Protein AF-A0A835LI59-F1 (afdb_monomer)

Organism: NCBI:txid261450

Secondary structure (DSSP, 8-state):
-----------------SSHHHHHHHHHHHHHHHHHHHHHHHS-------STHHHHHHHHHTT----

pLDDT: mean 78.2, std 14.13, range [36.53, 91.94]

Sequence (67 aa):
MAVVSIIEIVKPDIQIFDNDGALSVSLTKYIGDLLENFVKERGAFTVVASGGSLIKSLRHGLGATDP

Mean predicted aligned error: 10.02 Å

Structure (mmCIF, N/CA/C/O backbone):
data_AF-A0A835LI59-F1
#
_entry.id   AF-A0A835LI59-F1
#
loop_
_atom_site.group_PDB
_atom_site.id
_atom_site.type_symbol
_atom_site.label_atom_id
_atom_site.label_alt_id
_atom_site.label_comp_id
_atom_site.label_asym_id
_atom_site.label_entity_id
_atom_site.label_seq_id
_atom_site.pdbx_PDB_ins_code
_atom_site.Cartn_x
_atom_site.Cartn_y
_atom_site.Cartn_z
_atom_site.occupancy
_atom_site.B_iso_or_equiv
_atom_site.auth_seq_id
_atom_site.auth_comp_id
_atom_site.auth_asym_id
_atom_site.auth_atom_id
_atom_site.pdbx_PDB_model_num
ATOM 1 N N . MET A 1 1 ? -33.845 22.519 -24.148 1.00 38.72 1 MET A N 1
ATOM 2 C CA . MET A 1 1 ? -32.931 23.011 -23.098 1.00 38.72 1 MET A CA 1
ATOM 3 C C . MET A 1 1 ? -31.963 21.876 -22.799 1.00 38.72 1 MET A C 1
ATOM 5 O O . MET A 1 1 ? -32.376 20.892 -22.205 1.00 38.72 1 MET A O 1
ATOM 9 N N . ALA A 1 2 ? -30.755 21.917 -23.364 1.00 36.53 2 ALA A N 1
ATOM 10 C CA . ALA A 1 2 ? -29.771 20.852 -23.184 1.00 36.53 2 ALA A CA 1
ATOM 11 C C . ALA A 1 2 ? -29.061 21.063 -21.844 1.00 36.53 2 ALA A C 1
ATOM 13 O O . ALA A 1 2 ? -28.441 22.104 -21.634 1.00 36.53 2 ALA A O 1
ATOM 14 N N . VAL A 1 3 ? -29.175 20.092 -20.940 1.00 45.81 3 VAL A N 1
ATOM 15 C CA . VAL A 1 3 ? -28.341 20.028 -19.738 1.00 45.81 3 VAL A CA 1
ATOM 16 C C . VAL A 1 3 ? -26.983 19.504 -20.191 1.00 45.81 3 VAL A C 1
ATOM 18 O O . VAL A 1 3 ? -26.769 18.301 -20.295 1.00 45.81 3 VAL A O 1
ATOM 21 N N . VAL A 1 4 ? -26.079 20.415 -20.542 1.00 45.56 4 VAL A N 1
ATOM 22 C CA . VAL A 1 4 ? -24.658 20.089 -20.660 1.00 45.56 4 VAL A CA 1
ATOM 23 C C . VAL A 1 4 ? -24.125 20.065 -19.234 1.00 45.56 4 VAL A C 1
ATOM 25 O O . VAL A 1 4 ? -23.794 21.106 -18.672 1.00 45.56 4 VAL A O 1
ATOM 28 N N . SER A 1 5 ? -24.100 18.885 -18.614 1.00 57.59 5 SER A N 1
ATOM 29 C CA . SER A 1 5 ? -23.283 18.684 -17.420 1.00 57.59 5 SER A CA 1
ATOM 30 C C . SER A 1 5 ? -21.832 18.860 -17.840 1.00 57.59 5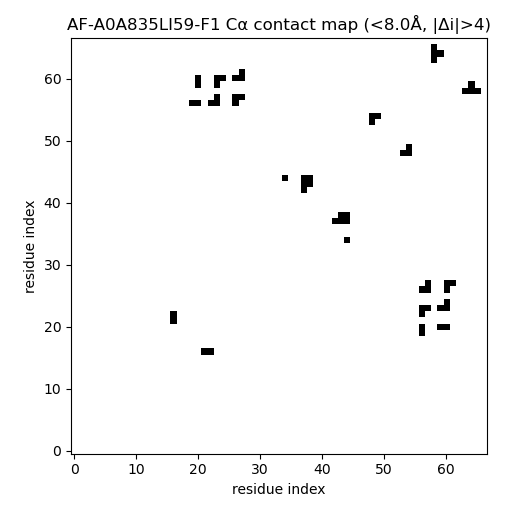 SER A C 1
ATOM 32 O O . SER A 1 5 ? -21.253 17.997 -18.498 1.00 57.59 5 SER A O 1
ATOM 34 N N . ILE A 1 6 ? -21.256 20.005 -17.487 1.00 52.94 6 ILE A N 1
ATOM 35 C CA . ILE A 1 6 ? -19.813 20.188 -17.476 1.00 52.94 6 ILE A CA 1
ATOM 36 C C . ILE A 1 6 ? -19.322 19.248 -16.377 1.00 52.94 6 ILE A C 1
ATOM 38 O O . ILE A 1 6 ? -19.449 19.542 -15.192 1.00 52.94 6 ILE A O 1
ATOM 42 N N . ILE A 1 7 ? -18.856 18.065 -16.771 1.00 57.69 7 ILE A N 1
ATOM 43 C CA . ILE A 1 7 ? -18.013 17.251 -15.908 1.00 57.69 7 ILE A CA 1
ATOM 44 C C . ILE A 1 7 ? -16.765 18.107 -15.737 1.00 57.69 7 ILE A C 1
ATOM 46 O O . ILE A 1 7 ? -15.999 18.280 -16.685 1.00 57.69 7 ILE A O 1
ATOM 50 N N . GLU A 1 8 ? -16.608 18.727 -14.573 1.00 59.31 8 GLU A N 1
ATOM 51 C CA . GLU A 1 8 ? -15.313 19.243 -14.159 1.00 59.31 8 GLU A CA 1
ATOM 52 C C . GLU A 1 8 ? -14.359 18.052 -14.284 1.00 59.31 8 GLU A C 1
ATOM 54 O O . GLU A 1 8 ? -14.490 17.067 -13.555 1.00 59.31 8 GLU A O 1
ATOM 59 N N . ILE A 1 9 ? -13.495 18.054 -15.304 1.00 64.56 9 ILE A N 1
ATOM 60 C CA . ILE A 1 9 ? -12.484 17.012 -15.470 1.00 64.56 9 ILE A CA 1
ATOM 61 C C . ILE A 1 9 ? -11.521 17.252 -14.318 1.00 64.56 9 ILE A C 1
ATOM 63 O O . ILE A 1 9 ? -10.603 18.065 -14.427 1.00 64.56 9 ILE A O 1
ATOM 67 N N . VAL A 1 10 ? -11.817 16.624 -13.178 1.00 68.88 10 VAL A N 1
ATOM 68 C CA . VAL A 1 10 ? -11.004 16.676 -11.970 1.00 68.88 10 VAL A CA 1
ATOM 69 C C . VAL A 1 10 ? -9.585 16.369 -12.409 1.00 68.88 10 VAL A C 1
ATOM 71 O O . VAL A 1 10 ? -9.308 15.298 -12.954 1.00 68.88 10 VAL A O 1
ATOM 74 N N . LYS A 1 11 ? -8.700 17.355 -12.260 1.00 73.69 11 LYS A N 1
ATOM 75 C CA . LYS A 1 11 ? -7.307 17.198 -12.654 1.00 73.69 11 LYS A CA 1
ATOM 76 C C . LYS A 1 11 ? 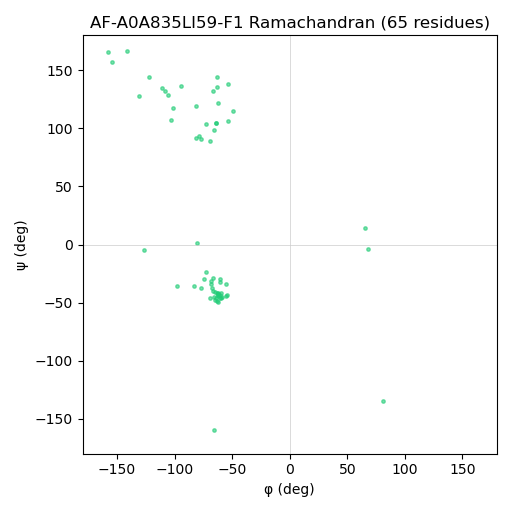-6.736 16.074 -11.785 1.00 73.69 11 LYS A C 1
ATOM 78 O O . LYS A 1 11 ? -6.825 16.188 -10.562 1.00 73.69 11 LYS A O 1
ATOM 83 N N . PRO A 1 12 ? -6.220 14.984 -12.374 1.00 75.69 12 PRO A N 1
ATOM 84 C CA . PRO A 1 12 ? -5.751 13.859 -11.584 1.00 75.69 12 PRO A CA 1
ATOM 85 C C . PRO A 1 12 ? -4.586 14.307 -10.701 1.00 75.69 12 PRO A C 1
ATOM 87 O O . PRO A 1 12 ? -3.686 15.009 -11.170 1.00 75.69 12 PRO A O 1
ATOM 90 N N . ASP A 1 13 ? -4.612 13.898 -9.434 1.00 83.56 13 ASP A N 1
ATOM 91 C CA . ASP A 1 13 ? -3.439 13.969 -8.569 1.00 83.56 13 ASP A CA 1
ATOM 92 C C . ASP A 1 13 ? -2.464 12.877 -9.023 1.00 83.56 13 ASP A C 1
ATOM 94 O O . ASP A 1 13 ? -2.713 11.683 -8.843 1.00 83.56 13 ASP A O 1
ATOM 98 N N . ILE A 1 14 ? -1.409 13.284 -9.731 1.00 89.12 14 ILE A N 1
ATOM 99 C CA . ILE A 1 14 ? 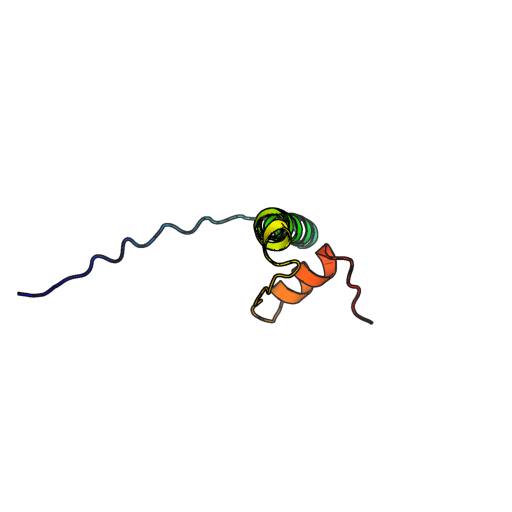-0.430 12.371 -10.321 1.00 89.12 14 ILE A CA 1
ATOM 100 C C . ILE A 1 14 ? 0.807 12.358 -9.432 1.00 89.12 14 ILE A C 1
ATOM 102 O O . ILE A 1 14 ? 1.510 13.360 -9.317 1.00 89.12 14 ILE A O 1
ATOM 106 N N . GLN A 1 15 ? 1.112 11.188 -8.880 1.00 90.06 15 GLN A N 1
ATOM 107 C CA . GLN A 1 15 ? 2.352 10.931 -8.158 1.00 90.06 15 GLN A CA 1
ATOM 108 C C . GLN A 1 15 ? 3.270 10.068 -9.027 1.00 90.06 15 GLN A C 1
ATOM 110 O O . GLN A 1 15 ? 2.850 9.035 -9.550 1.00 90.06 15 GLN A O 1
ATOM 115 N N . ILE A 1 16 ? 4.517 10.508 -9.198 1.00 91.94 16 ILE A N 1
ATOM 116 C CA . ILE A 1 16 ? 5.549 9.799 -9.965 1.00 91.94 16 ILE A CA 1
ATOM 117 C C . ILE A 1 16 ? 6.607 9.301 -8.983 1.00 91.94 16 ILE A C 1
ATOM 119 O O . ILE A 1 16 ? 7.035 10.046 -8.104 1.00 91.94 16 ILE A O 1
ATOM 123 N N . PHE A 1 17 ? 7.022 8.047 -9.143 1.00 91.56 17 PHE A N 1
ATOM 124 C CA . PHE A 1 17 ? 8.005 7.392 -8.287 1.00 91.56 17 PHE A CA 1
ATOM 125 C C . PHE A 1 17 ? 9.186 6.904 -9.121 1.00 91.56 17 PHE A C 1
ATOM 127 O O . PHE A 1 17 ? 8.999 6.418 -10.235 1.00 91.56 17 PHE A O 1
ATOM 134 N N . ASP A 1 18 ? 10.389 6.982 -8.555 1.00 91.94 18 ASP A N 1
ATOM 135 C CA . ASP A 1 18 ? 11.623 6.599 -9.253 1.00 91.94 18 ASP A CA 1
ATOM 136 C C . ASP A 1 18 ? 11.773 5.078 -9.425 1.00 91.94 18 ASP A C 1
ATOM 138 O O . ASP A 1 18 ? 12.512 4.616 -10.292 1.00 91.94 18 ASP A O 1
ATOM 142 N N . ASN A 1 19 ? 11.113 4.283 -8.575 1.00 91.38 19 ASN A N 1
ATOM 143 C CA . ASN A 1 19 ? 11.164 2.823 -8.610 1.00 91.38 19 ASN A CA 1
ATOM 144 C C . ASN A 1 19 ? 9.944 2.178 -7.928 1.00 91.38 19 ASN A C 1
ATOM 146 O O . ASN A 1 19 ? 9.227 2.814 -7.150 1.00 91.38 19 ASN A O 1
ATOM 150 N N . ASP A 1 20 ? 9.764 0.879 -8.173 1.00 86.75 20 ASP A N 1
ATOM 151 C CA . ASP A 1 20 ? 8.649 0.083 -7.646 1.00 86.75 20 ASP A CA 1
ATOM 152 C C . ASP A 1 20 ? 8.605 0.024 -6.111 1.00 86.75 20 ASP A C 1
ATOM 154 O O . ASP A 1 20 ? 7.522 -0.034 -5.524 1.00 86.75 20 ASP A O 1
ATOM 158 N N . GLY A 1 21 ? 9.760 0.062 -5.441 1.00 88.06 21 GLY A N 1
ATOM 159 C CA . GLY A 1 21 ? 9.840 0.075 -3.979 1.00 88.06 21 GLY A CA 1
ATOM 160 C C . GLY A 1 21 ? 9.254 1.357 -3.390 1.00 88.06 21 GLY A C 1
ATOM 161 O O . GLY A 1 21 ? 8.430 1.302 -2.477 1.00 88.06 21 GLY A O 1
ATOM 162 N N . ALA A 1 22 ? 9.601 2.510 -3.966 1.00 90.31 22 ALA A N 1
ATOM 163 C CA . ALA A 1 22 ? 9.052 3.804 -3.564 1.00 90.31 22 ALA A CA 1
ATOM 164 C C . ALA A 1 22 ? 7.529 3.875 -3.779 1.00 90.31 22 ALA A C 1
ATOM 166 O O . ALA A 1 22 ? 6.805 4.326 -2.887 1.00 90.31 22 ALA A O 1
ATOM 167 N N . LEU A 1 23 ? 7.034 3.355 -4.910 1.00 90.75 23 LEU A N 1
ATOM 168 C CA . LEU A 1 23 ? 5.596 3.217 -5.159 1.00 90.75 23 LEU A CA 1
ATOM 169 C C . LEU A 1 23 ? 4.926 2.334 -4.094 1.00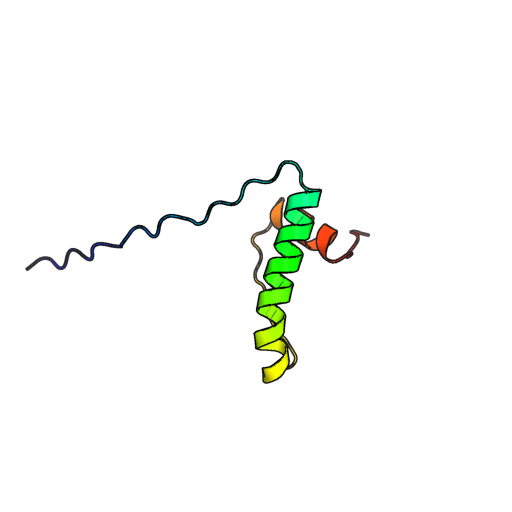 90.75 23 LEU A C 1
ATOM 171 O O . LEU A 1 23 ? 3.891 2.707 -3.548 1.00 90.75 23 LEU A O 1
ATOM 175 N N . SER A 1 24 ? 5.523 1.185 -3.773 1.00 89.81 24 SER A N 1
ATOM 176 C CA . SER A 1 24 ? 4.978 0.222 -2.803 1.00 89.81 24 SER A CA 1
ATOM 177 C C . SER A 1 24 ? 4.862 0.820 -1.396 1.00 89.81 24 SER A C 1
ATOM 179 O O . SER A 1 24 ? 3.834 0.657 -0.731 1.00 89.81 24 SER A O 1
ATOM 181 N N . VAL A 1 25 ? 5.887 1.560 -0.960 1.00 90.75 25 VAL A N 1
ATOM 182 C CA . VAL A 1 25 ? 5.899 2.262 0.334 1.00 90.75 25 VAL A CA 1
ATOM 183 C C . VAL A 1 25 ? 4.834 3.357 0.368 1.00 90.75 25 VAL A C 1
ATOM 185 O O . VAL A 1 25 ? 4.050 3.413 1.317 1.00 90.75 25 VAL A O 1
ATOM 188 N N . SER A 1 26 ? 4.760 4.194 -0.672 1.00 91.44 26 SER A N 1
ATOM 189 C CA . SER A 1 26 ? 3.762 5.270 -0.746 1.00 91.44 26 SER A CA 1
ATOM 190 C C . SER A 1 26 ? 2.331 4.726 -0.768 1.00 91.44 26 SER A C 1
ATOM 192 O O . SER A 1 26 ? 1.475 5.189 -0.015 1.00 91.44 26 SER A O 1
ATOM 194 N N . LEU A 1 27 ? 2.082 3.677 -1.558 1.00 89.88 27 LEU A N 1
ATOM 195 C CA . LEU A 1 27 ? 0.775 3.031 -1.657 1.00 89.88 27 LEU A CA 1
ATOM 196 C C . LEU A 1 27 ? 0.334 2.421 -0.320 1.00 89.88 27 LEU A C 1
ATOM 198 O O . LEU A 1 27 ? -0.814 2.590 0.090 1.00 89.88 27 LEU A O 1
ATOM 202 N N . THR A 1 28 ? 1.248 1.748 0.381 1.00 89.06 28 THR A N 1
ATOM 203 C CA . THR A 1 28 ? 0.962 1.153 1.696 1.00 89.06 28 THR A CA 1
ATOM 204 C C . THR A 1 28 ? 0.656 2.227 2.730 1.00 89.06 28 THR A C 1
ATOM 206 O O . THR A 1 28 ? -0.286 2.074 3.506 1.00 89.06 28 THR A O 1
ATOM 209 N N . LYS A 1 29 ? 1.395 3.342 2.706 1.00 90.38 29 LYS A N 1
ATOM 210 C CA . LYS A 1 29 ? 1.124 4.490 3.571 1.00 90.38 29 LYS A CA 1
ATOM 211 C C . LYS A 1 29 ? -0.249 5.097 3.288 1.00 90.38 29 LYS A C 1
ATOM 213 O O . LYS A 1 29 ? -1.026 5.252 4.217 1.00 90.38 29 LYS A O 1
ATOM 218 N N . TYR A 1 30 ? -0.579 5.362 2.024 1.00 89.56 30 TYR A N 1
ATOM 219 C CA . TYR A 1 30 ? -1.888 5.901 1.641 1.00 89.56 30 TYR A CA 1
ATOM 220 C C . TYR A 1 30 ? -3.042 5.021 2.142 1.00 89.56 30 TYR A C 1
ATOM 222 O O . TYR A 1 30 ? -4.018 5.512 2.707 1.00 89.56 30 TYR A O 1
ATOM 230 N N . ILE A 1 31 ? -2.904 3.703 1.987 1.00 89.06 31 ILE A N 1
ATOM 231 C CA . ILE A 1 31 ? -3.881 2.739 2.494 1.00 89.06 31 ILE A CA 1
ATOM 232 C C . ILE A 1 31 ? -3.922 2.735 4.028 1.00 89.06 31 ILE A C 1
ATOM 234 O O . ILE A 1 31 ? -5.014 2.664 4.583 1.00 89.06 31 ILE A O 1
ATOM 238 N N . GLY A 1 32 ? -2.777 2.837 4.707 1.00 88.12 32 GLY A N 1
ATOM 239 C CA . GLY A 1 32 ? -2.674 2.961 6.166 1.00 88.12 32 GLY A CA 1
ATOM 240 C C . GLY A 1 32 ? -3.364 4.211 6.720 1.00 88.12 32 GLY A C 1
ATOM 241 O O . GLY A 1 32 ? -4.120 4.126 7.688 1.00 88.12 32 GLY A O 1
ATOM 242 N N . ASP A 1 33 ? -3.175 5.347 6.056 1.00 88.31 33 ASP A N 1
ATOM 243 C CA . ASP A 1 33 ? -3.783 6.625 6.433 1.00 88.31 33 ASP A CA 1
ATOM 244 C C . ASP A 1 33 ? -5.313 6.585 6.227 1.00 88.31 33 ASP A C 1
ATOM 246 O O . ASP A 1 33 ? -6.083 7.085 7.050 1.00 88.31 33 ASP A O 1
ATOM 250 N N . LEU A 1 34 ? -5.784 5.928 5.159 1.00 86.12 34 LEU A N 1
ATOM 251 C CA . LEU A 1 34 ? -7.210 5.642 4.948 1.00 86.12 34 LEU A CA 1
ATOM 252 C C . LEU A 1 34 ? -7.759 4.719 6.042 1.00 86.12 34 LEU A C 1
ATOM 254 O O . LEU A 1 34 ? -8.804 4.993 6.635 1.00 86.12 34 LEU A O 1
ATOM 258 N N . LEU A 1 35 ? -7.041 3.630 6.307 1.00 85.00 35 LEU A N 1
ATOM 259 C CA . LEU A 1 35 ? -7.372 2.593 7.276 1.00 85.00 35 LEU A CA 1
ATOM 260 C C . LEU A 1 35 ? -7.612 3.146 8.675 1.00 85.00 35 LEU A C 1
ATOM 262 O O . LEU A 1 35 ? -8.568 2.727 9.328 1.00 85.00 35 LEU A O 1
ATOM 266 N N . GLU A 1 36 ? -6.769 4.073 9.129 1.00 84.19 36 GLU A N 1
ATOM 267 C CA . GLU A 1 36 ? -6.849 4.625 10.480 1.00 84.19 36 GLU A CA 1
ATOM 268 C C . GLU A 1 36 ? -8.239 5.212 10.785 1.00 84.19 36 GLU A C 1
ATOM 270 O O . GLU A 1 36 ? -8.737 5.078 11.906 1.00 84.19 36 GLU A O 1
ATOM 275 N N . ASN A 1 37 ? -8.903 5.786 9.781 1.00 78.06 37 ASN A N 1
ATOM 276 C CA . ASN A 1 37 ? -10.246 6.341 9.927 1.00 78.06 37 ASN A CA 1
ATOM 277 C C . ASN A 1 37 ? -11.333 5.252 9.944 1.00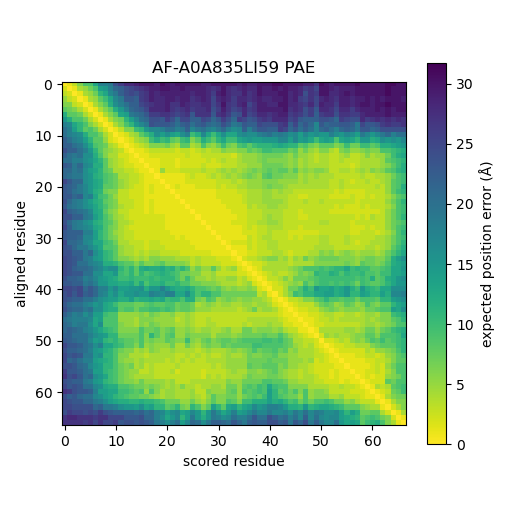 78.06 37 ASN A C 1
ATOM 279 O O . ASN A 1 37 ? -12.278 5.340 10.723 1.00 78.06 37 ASN A O 1
ATOM 283 N N . PHE A 1 38 ? -11.191 4.192 9.141 1.00 77.62 38 PHE A N 1
ATOM 284 C CA . PHE A 1 38 ? -12.212 3.139 9.018 1.00 77.62 38 PHE A CA 1
ATOM 285 C C . PHE A 1 38 ? -12.134 2.064 10.110 1.00 77.62 38 PHE A C 1
ATOM 287 O O . PHE A 1 38 ? -13.165 1.560 10.567 1.00 77.62 38 PHE A O 1
ATOM 294 N N . VAL A 1 39 ? -10.928 1.703 10.556 1.00 75.62 39 VAL A N 1
ATOM 295 C CA . VAL A 1 39 ? -10.733 0.645 11.562 1.00 75.62 39 VAL A CA 1
ATOM 296 C C . VAL A 1 39 ? -11.270 1.073 12.925 1.00 75.62 39 VAL A C 1
ATOM 298 O O . VAL A 1 39 ? -11.845 0.240 13.626 1.00 75.62 39 VAL A O 1
ATOM 301 N N . LYS A 1 40 ? -11.170 2.365 13.270 1.00 75.06 40 LYS A N 1
ATOM 302 C CA . LYS A 1 40 ? -11.721 2.921 14.519 1.00 75.06 40 LYS A CA 1
ATOM 303 C C . LYS A 1 40 ? -13.241 2.746 14.624 1.00 75.06 40 LYS A C 1
ATOM 305 O O . LYS A 1 40 ? -13.751 2.597 15.728 1.00 75.06 40 LYS A O 1
ATOM 310 N N . GLU A 1 41 ? -13.953 2.726 13.497 1.00 76.88 41 GLU A N 1
ATOM 311 C CA . GLU A 1 41 ? -15.418 2.645 13.474 1.00 76.88 41 GLU A CA 1
ATOM 312 C C . GLU A 1 41 ? -15.958 1.229 13.240 1.00 76.88 41 GLU A C 1
ATOM 314 O O . GLU A 1 41 ? -17.008 0.879 13.780 1.00 76.88 41 GLU A O 1
ATOM 319 N N . ARG A 1 42 ? -15.286 0.416 12.410 1.00 79.12 42 ARG A N 1
ATOM 320 C CA . ARG A 1 42 ? -15.842 -0.867 11.929 1.00 79.12 42 ARG A CA 1
ATOM 321 C C . ARG A 1 42 ? -14.953 -2.088 12.154 1.00 79.12 42 ARG A C 1
ATOM 323 O O . ARG A 1 42 ? -15.378 -3.196 11.838 1.00 79.12 42 ARG A O 1
ATOM 330 N N . GLY A 1 43 ? -13.730 -1.915 12.660 1.00 80.00 43 GLY A N 1
ATOM 331 C CA . GLY A 1 43 ? -12.778 -3.008 12.908 1.00 80.00 43 GLY A CA 1
ATOM 332 C C . GLY A 1 43 ? -12.230 -3.708 11.653 1.00 80.00 43 GLY A C 1
ATOM 333 O O . GLY A 1 43 ? -11.368 -4.573 11.775 1.00 80.00 43 GLY A O 1
ATOM 334 N N . ALA A 1 44 ? -12.697 -3.342 10.455 1.00 80.56 44 ALA A N 1
ATOM 335 C CA . ALA A 1 44 ? -12.256 -3.886 9.175 1.00 80.56 44 ALA A CA 1
ATOM 336 C C . ALA A 1 44 ? -12.476 -2.877 8.036 1.00 80.56 44 ALA A C 1
ATOM 338 O O . ALA A 1 44 ? -13.346 -2.007 8.118 1.00 80.56 44 ALA A O 1
ATOM 339 N N . PHE A 1 45 ? -11.721 -3.032 6.948 1.00 82.06 45 PHE A N 1
ATOM 340 C CA . PHE A 1 45 ? -11.919 -2.291 5.700 1.00 82.06 45 PHE A CA 1
ATOM 341 C C . PHE A 1 45 ? -11.677 -3.197 4.485 1.00 82.06 45 PHE A C 1
ATOM 343 O O . PHE A 1 45 ? -11.122 -4.290 4.611 1.00 82.06 45 PHE A O 1
ATOM 350 N N . THR A 1 46 ? -12.085 -2.750 3.299 1.00 86.12 46 THR A N 1
ATOM 351 C CA . THR A 1 46 ? -11.905 -3.498 2.051 1.00 86.12 46 THR A CA 1
ATOM 352 C C . THR A 1 46 ? -11.301 -2.596 0.985 1.00 86.12 46 THR A C 1
ATOM 354 O O . THR A 1 46 ? -11.835 -1.526 0.704 1.00 86.12 46 THR A O 1
ATOM 357 N N . VAL A 1 47 ? -10.211 -3.052 0.363 1.00 83.25 47 VAL A N 1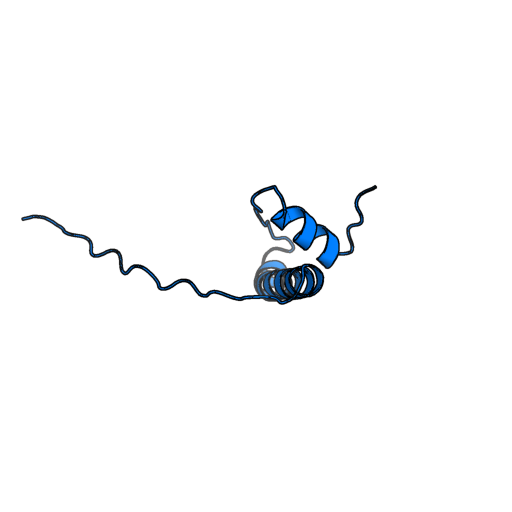
ATOM 358 C CA . VAL A 1 47 ? -9.609 -2.420 -0.821 1.00 83.25 47 VAL A CA 1
ATOM 359 C C . VAL A 1 47 ? -9.880 -3.296 -2.023 1.00 83.25 47 VAL A C 1
ATOM 361 O O . VAL A 1 47 ? -9.619 -4.498 -1.992 1.00 83.25 47 VAL A O 1
ATOM 364 N N . VAL A 1 48 ? -10.349 -2.680 -3.101 1.00 86.56 48 VAL A N 1
ATOM 365 C CA . VAL A 1 48 ? -10.430 -3.323 -4.409 1.00 86.56 48 VAL A CA 1
ATOM 366 C C . VAL A 1 48 ? -9.286 -2.784 -5.251 1.00 86.56 48 VAL A C 1
ATOM 368 O O . VAL A 1 48 ? -9.302 -1.630 -5.671 1.00 86.56 48 VAL A O 1
ATOM 371 N N . ALA A 1 49 ? -8.274 -3.616 -5.468 1.00 81.88 49 ALA A N 1
ATOM 372 C CA . ALA A 1 49 ? -7.171 -3.291 -6.357 1.00 81.88 49 ALA A CA 1
ATOM 373 C C . ALA A 1 49 ? -7.442 -3.867 -7.750 1.00 81.88 49 ALA A C 1
ATOM 375 O O . ALA A 1 49 ? -7.841 -5.026 -7.892 1.00 81.88 49 ALA A O 1
ATOM 376 N N . SER A 1 50 ? -7.172 -3.078 -8.788 1.00 83.00 50 SER A N 1
ATOM 377 C CA . SER A 1 50 ? -7.005 -3.628 -10.131 1.00 83.00 50 SER A CA 1
ATOM 378 C C . SER A 1 50 ? -5.794 -4.569 -10.143 1.00 83.00 50 SER A C 1
ATOM 380 O O . SER A 1 50 ? -4.805 -4.321 -9.452 1.00 83.00 50 SER A O 1
ATOM 382 N N . GLY A 1 51 ? -5.863 -5.655 -10.916 1.00 85.75 51 GL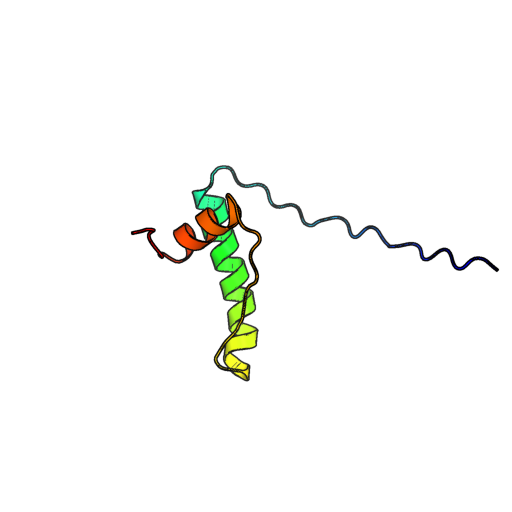Y A N 1
ATOM 383 C CA . GLY A 1 51 ? -4.774 -6.631 -11.022 1.00 85.75 51 GLY A CA 1
ATOM 384 C C . GLY A 1 51 ? -3.493 -6.082 -11.676 1.00 85.75 51 GLY A C 1
ATOM 385 O O . GLY A 1 51 ? -3.256 -4.879 -11.753 1.00 85.75 51 GLY A O 1
ATOM 386 N N . GLY A 1 52 ? -2.643 -6.978 -12.182 1.00 87.19 52 GLY A N 1
ATOM 387 C CA . GLY A 1 52 ? -1.421 -6.598 -12.904 1.00 87.19 52 GLY A CA 1
ATOM 388 C C . GLY A 1 52 ? -0.255 -6.221 -11.985 1.00 87.19 52 GLY A C 1
ATOM 389 O O . GLY A 1 52 ? 0.053 -6.948 -11.042 1.00 87.19 52 GLY A O 1
ATOM 390 N N . SER A 1 53 ? 0.442 -5.123 -12.285 1.00 83.81 53 SER A N 1
ATOM 391 C CA . SER A 1 53 ? 1.593 -4.651 -11.497 1.00 83.81 53 SER A CA 1
ATOM 392 C C . SER A 1 53 ? 1.185 -4.017 -10.166 1.00 83.81 53 SER A C 1
ATOM 394 O O . SER A 1 53 ? 1.917 -4.150 -9.191 1.00 83.81 53 SER A O 1
ATOM 396 N N . LEU A 1 54 ? -0.006 -3.414 -10.083 1.00 84.50 54 LEU A N 1
ATOM 397 C CA . LEU A 1 54 ? -0.450 -2.693 -8.887 1.00 84.50 54 LEU A CA 1
ATOM 398 C C . LEU A 1 54 ? -0.587 -3.612 -7.665 1.00 84.50 54 LEU A C 1
ATOM 400 O O . LEU A 1 54 ? -0.139 -3.273 -6.572 1.00 84.50 54 LEU A O 1
ATOM 404 N N . ILE A 1 55 ? -1.144 -4.813 -7.855 1.00 84.50 55 ILE A N 1
ATOM 405 C CA . ILE A 1 55 ? -1.265 -5.798 -6.773 1.00 84.50 55 ILE A CA 1
ATOM 406 C C . ILE A 1 55 ? 0.107 -6.313 -6.306 1.00 84.50 55 ILE A C 1
ATOM 408 O O . ILE A 1 55 ? 0.263 -6.644 -5.135 1.00 84.50 55 ILE A O 1
ATOM 412 N N . LYS A 1 56 ? 1.115 -6.345 -7.191 1.00 84.38 56 LYS A N 1
ATOM 413 C CA . LYS A 1 56 ? 2.485 -6.733 -6.824 1.00 84.38 56 LYS A CA 1
ATOM 414 C C . LYS A 1 56 ? 3.129 -5.672 -5.936 1.00 84.38 56 LYS A C 1
ATOM 416 O O . LYS A 1 56 ? 3.666 -6.023 -4.891 1.00 84.38 56 LYS A O 1
ATOM 421 N N . SER A 1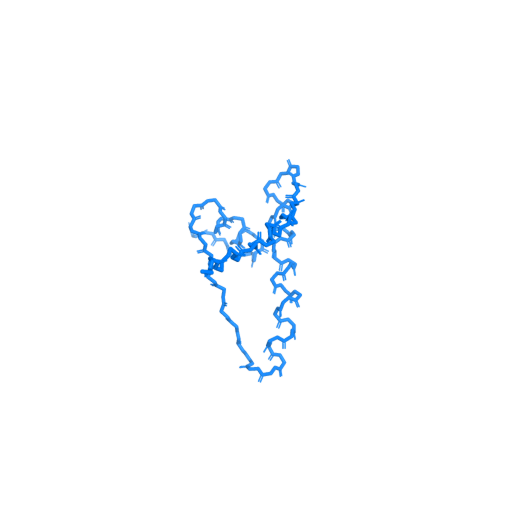 57 ? 3.007 -4.394 -6.304 1.00 85.81 57 SER A N 1
ATOM 422 C CA . SER A 1 57 ? 3.481 -3.276 -5.478 1.00 85.81 57 SER A CA 1
ATOM 423 C C . SER A 1 57 ? 2.790 -3.255 -4.112 1.00 85.81 57 SER A C 1
ATOM 425 O O . SER A 1 57 ? 3.440 -3.089 -3.082 1.00 85.81 57 SER A O 1
ATOM 427 N N . LEU A 1 58 ? 1.476 -3.507 -4.080 1.00 85.69 58 LEU A N 1
ATOM 428 C CA . LEU A 1 58 ? 0.730 -3.578 -2.826 1.00 85.69 58 LEU A CA 1
ATOM 429 C C . LEU A 1 58 ? 1.186 -4.746 -1.936 1.00 85.69 58 LEU A C 1
ATOM 431 O O . LEU A 1 58 ? 1.414 -4.551 -0.745 1.00 85.69 58 LEU A O 1
ATOM 435 N N . ARG A 1 59 ? 1.353 -5.951 -2.500 1.00 82.75 59 ARG A N 1
ATOM 436 C CA . ARG A 1 59 ? 1.842 -7.124 -1.753 1.00 82.75 59 ARG A CA 1
ATOM 437 C C . ARG A 1 59 ? 3.239 -6.898 -1.183 1.00 82.75 59 ARG A C 1
ATOM 439 O O . ARG A 1 59 ? 3.459 -7.145 0.000 1.00 82.75 59 ARG A O 1
ATOM 446 N N . HIS A 1 60 ? 4.141 -6.363 -2.005 1.00 81.31 60 HIS A N 1
ATOM 447 C CA . HIS A 1 60 ? 5.504 -6.044 -1.597 1.00 81.31 60 HIS A CA 1
ATOM 448 C C . HIS A 1 60 ? 5.529 -5.049 -0.426 1.00 81.31 60 HIS A C 1
ATOM 450 O O . HIS A 1 60 ? 6.233 -5.271 0.555 1.00 81.31 60 HIS A O 1
ATOM 456 N N . GLY A 1 61 ? 4.719 -3.988 -0.495 1.00 80.00 61 GLY A N 1
ATOM 457 C CA . GLY A 1 61 ? 4.633 -2.977 0.562 1.00 80.00 61 GLY A CA 1
ATOM 458 C C . GLY A 1 61 ? 4.003 -3.474 1.870 1.00 80.00 61 GLY A C 1
ATOM 459 O O . GLY A 1 61 ? 4.419 -3.048 2.944 1.00 80.00 61 GLY A O 1
ATOM 460 N N . LEU A 1 62 ? 3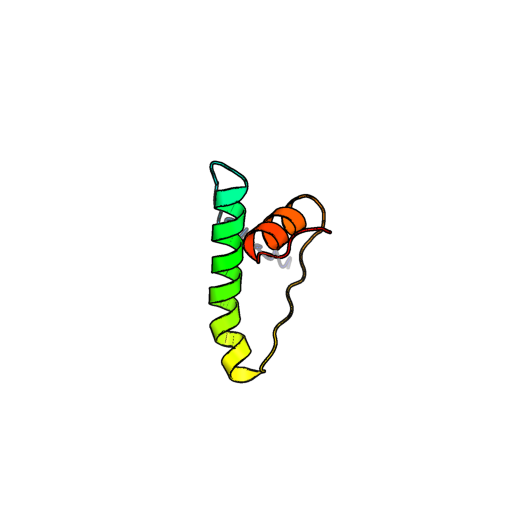.066 -4.427 1.803 1.00 78.12 62 LEU A N 1
ATOM 461 C CA . LEU A 1 62 ? 2.434 -5.043 2.979 1.00 78.12 62 LEU A CA 1
ATOM 462 C C . LEU A 1 62 ? 3.281 -6.147 3.637 1.00 78.12 62 LEU A C 1
ATOM 464 O O . LEU A 1 62 ? 2.828 -6.772 4.595 1.00 78.12 62 LEU A O 1
ATOM 468 N N . GLY A 1 63 ? 4.481 -6.432 3.119 1.00 73.44 63 GLY A N 1
ATOM 469 C CA . GLY A 1 63 ? 5.295 -7.559 3.586 1.00 73.44 63 GLY A CA 1
ATOM 470 C C . GLY A 1 63 ? 4.657 -8.924 3.303 1.00 73.44 63 GLY A C 1
ATOM 471 O O . GLY A 1 63 ? 5.093 -9.936 3.848 1.00 73.44 63 GLY A O 1
ATOM 472 N N . ALA A 1 64 ? 3.631 -8.963 2.448 1.00 64.00 64 ALA A N 1
ATOM 473 C CA . ALA A 1 64 ? 3.032 -10.191 1.959 1.00 64.00 64 ALA A CA 1
ATOM 474 C C . ALA A 1 64 ? 3.909 -10.708 0.815 1.00 64.00 64 ALA A C 1
ATOM 476 O O . ALA A 1 64 ? 3.757 -10.306 -0.339 1.00 64.00 64 ALA A O 1
ATOM 477 N N . THR A 1 65 ? 4.876 -11.559 1.144 1.00 53.72 65 THR A N 1
ATOM 478 C CA . THR A 1 65 ? 5.689 -12.244 0.138 1.00 53.72 65 THR A CA 1
ATOM 479 C C . THR A 1 65 ? 4.809 -13.216 -0.645 1.00 53.72 65 THR A C 1
ATOM 481 O O . THR A 1 65 ? 4.051 -13.976 -0.039 1.00 53.72 65 THR A O 1
ATOM 484 N N . ASP A 1 66 ? 4.904 -13.194 -1.979 1.00 48.75 66 ASP A N 1
ATOM 485 C CA . ASP A 1 66 ? 4.411 -14.308 -2.798 1.00 48.75 66 ASP A CA 1
ATOM 486 C C . ASP A 1 66 ? 5.072 -15.613 -2.274 1.00 48.75 66 ASP A C 1
ATOM 488 O O . ASP A 1 66 ? 6.252 -15.560 -1.905 1.00 48.75 66 ASP A O 1
ATOM 492 N N . PRO A 1 67 ? 4.350 -16.747 -2.158 1.00 55.84 67 PRO A N 1
ATOM 493 C CA . PRO A 1 67 ? 4.984 -18.041 -1.903 1.00 55.84 67 PRO A CA 1
ATOM 494 C C . PRO A 1 67 ? 5.963 -18.431 -3.018 1.00 55.84 67 PRO A C 1
ATOM 496 O O . PRO A 1 67 ? 5.744 -18.017 -4.183 1.00 55.84 67 PRO A O 1
#

Foldseek 3Di:
DDPPPPPPPPDDPDDDDPDLQRVLQVVCVVVVVVCVVVCVPPVDDDDDDDDDVGVVSPCVSVVNDDD

Solvent-accessible surface area (backbone atoms only — not comparable to full-atom values): 4421 Å² total; per-residue (Å²): 135,84,84,76,77,78,73,75,76,72,77,76,90,82,85,86,62,97,44,66,66,58,44,9,50,53,52,42,48,55,51,48,64,55,40,62,65,40,39,78,77,65,75,56,84,86,84,89,75,65,70,77,67,57,47,51,30,49,30,60,43,69,69,48,72,81,134

Radius of gyration: 16.65 Å; Cα contacts (8 Å, |Δi|>4): 31; chains: 1; bounding box: 45×41×38 Å